Protein AF-A0A1E5UM70-F1 (afdb_monomer_lite)

Radius of gyration: 18.7 Å; chains: 1; bounding box: 42×47×43 Å

Structure (mmCIF, N/CA/C/O backbone):
data_AF-A0A1E5UM70-F1
#
_entry.id   AF-A0A1E5UM70-F1
#
loop_
_atom_site.group_PDB
_atom_site.id
_atom_site.type_symbol
_atom_site.label_atom_id
_atom_site.label_alt_id
_atom_site.label_comp_id
_atom_site.label_asym_id
_atom_site.label_entity_id
_atom_site.label_seq_id
_atom_site.pdbx_PDB_ins_code
_atom_site.Cartn_x
_atom_site.Cartn_y
_atom_site.Cartn_z
_atom_site.occupancy
_atom_site.B_iso_or_equiv
_atom_site.auth_seq_id
_atom_site.auth_comp_id
_atom_site.auth_asym_id
_atom_site.auth_atom_id
_atom_site.pdbx_PDB_model_num
ATOM 1 N N . MET A 1 1 ? -23.513 -10.268 4.269 1.00 71.12 1 MET A N 1
ATOM 2 C CA . MET A 1 1 ? -24.142 -9.237 3.413 1.00 71.12 1 MET A CA 1
ATOM 3 C C . MET A 1 1 ? -23.025 -8.427 2.770 1.00 71.12 1 MET A C 1
ATOM 5 O O . MET A 1 1 ? -22.014 -8.238 3.431 1.00 71.12 1 MET A O 1
ATOM 9 N N . PHE A 1 2 ? -23.137 -8.031 1.501 1.00 84.06 2 PHE A N 1
ATOM 10 C CA . PHE A 1 2 ? -22.126 -7.198 0.836 1.00 84.06 2 PHE A CA 1
ATOM 11 C C . PHE A 1 2 ? -22.698 -5.799 0.617 1.00 84.06 2 PHE A C 1
ATOM 13 O O . PHE A 1 2 ? -23.776 -5.672 0.039 1.00 84.06 2 PHE A O 1
ATOM 20 N N . HIS A 1 3 ? -21.965 -4.778 1.056 1.00 82.75 3 HIS A N 1
ATOM 21 C CA . HIS A 1 3 ? -22.308 -3.373 0.863 1.00 82.75 3 HIS A CA 1
ATOM 22 C C . HIS A 1 3 ? -21.217 -2.717 0.018 1.00 82.75 3 HIS A C 1
ATOM 24 O O . HIS A 1 3 ? -20.052 -2.689 0.407 1.00 82.75 3 HIS A O 1
ATOM 30 N N . GLY A 1 4 ? -21.593 -2.231 -1.164 1.00 85.56 4 GLY A N 1
ATOM 31 C CA . GLY A 1 4 ? -20.705 -1.483 -2.048 1.00 85.56 4 GLY A CA 1
ATOM 32 C C . GLY A 1 4 ? -21.002 0.008 -1.965 1.00 85.56 4 GLY A C 1
ATOM 33 O O . GLY A 1 4 ? -22.164 0.400 -1.896 1.00 85.56 4 GLY A O 1
ATOM 34 N N . THR A 1 5 ? -19.962 0.836 -2.021 1.00 83.56 5 THR A N 1
ATOM 35 C CA . THR A 1 5 ? -20.090 2.296 -2.078 1.00 83.56 5 THR A CA 1
ATOM 36 C C . THR A 1 5 ? -19.220 2.869 -3.193 1.00 83.56 5 THR A C 1
ATOM 38 O O . THR A 1 5 ? -18.182 2.302 -3.535 1.00 83.56 5 THR A O 1
ATOM 41 N N . THR A 1 6 ? -19.659 3.976 -3.792 1.00 84.50 6 THR A N 1
ATOM 42 C CA . THR A 1 6 ? -18.917 4.705 -4.834 1.00 84.50 6 THR A CA 1
ATOM 43 C C . THR A 1 6 ? -18.681 6.128 -4.349 1.00 84.50 6 THR A C 1
ATOM 45 O O . THR A 1 6 ? -19.274 7.083 -4.847 1.00 84.50 6 THR A O 1
ATOM 48 N N . THR A 1 7 ? -17.821 6.259 -3.344 1.00 84.12 7 THR A N 1
ATOM 49 C CA . THR A 1 7 ? -17.478 7.548 -2.740 1.00 84.12 7 THR A CA 1
ATOM 50 C C . THR A 1 7 ? -15.964 7.724 -2.715 1.00 84.12 7 THR A C 1
ATOM 52 O O . THR A 1 7 ? -15.197 6.757 -2.738 1.00 84.12 7 THR A O 1
ATOM 55 N N . LYS A 1 8 ? -15.522 8.981 -2.692 1.00 84.50 8 LYS A N 1
ATOM 56 C CA . LYS A 1 8 ? -14.121 9.342 -2.482 1.00 84.50 8 LYS A CA 1
ATOM 57 C C . LYS A 1 8 ? -13.634 8.801 -1.137 1.00 84.50 8 LYS A C 1
ATOM 59 O O . LYS A 1 8 ? -14.356 8.875 -0.144 1.00 84.50 8 LYS A O 1
ATOM 64 N N . TRP A 1 9 ? -12.417 8.269 -1.087 1.00 84.38 9 TRP A N 1
ATOM 65 C CA . TRP A 1 9 ? -11.913 7.596 0.115 1.00 84.38 9 TRP A CA 1
ATOM 66 C C . TRP A 1 9 ? -11.843 8.540 1.316 1.00 84.38 9 TRP A C 1
ATOM 68 O O . TRP A 1 9 ? -12.152 8.141 2.433 1.00 84.38 9 TRP A O 1
ATOM 78 N N . GLU A 1 10 ? -11.507 9.807 1.075 1.00 84.88 10 GLU A N 1
ATOM 79 C CA . GLU A 1 10 ? -11.382 10.854 2.092 1.00 84.88 10 GLU A CA 1
ATOM 80 C C . GLU A 1 10 ? -12.712 11.173 2.786 1.00 84.88 10 GLU A C 1
ATOM 82 O O . GLU A 1 10 ? -12.724 11.771 3.860 1.00 84.88 10 GLU A O 1
ATOM 87 N N . THR A 1 11 ? -13.832 10.783 2.176 1.00 86.69 11 THR A N 1
ATOM 88 C CA . THR A 1 11 ? -15.178 11.062 2.691 1.00 86.69 11 THR A CA 1
ATOM 89 C C . THR A 1 11 ? -15.799 9.895 3.446 1.00 86.69 11 THR A C 1
ATOM 91 O O . THR A 1 11 ? -16.785 10.115 4.133 1.00 86.69 11 THR A O 1
ATOM 94 N N . ILE A 1 12 ? -15.218 8.692 3.361 1.00 87.75 12 ILE A N 1
ATOM 95 C CA . ILE A 1 12 ? -15.748 7.508 4.047 1.00 87.75 12 ILE A CA 1
ATOM 96 C C . ILE A 1 12 ? -15.515 7.658 5.554 1.00 87.75 12 ILE A C 1
ATOM 98 O O . ILE A 1 12 ? -14.371 7.828 5.995 1.00 87.75 12 ILE A O 1
ATOM 102 N N . CYS A 1 13 ? -16.583 7.564 6.342 1.00 84.56 13 CYS A N 1
ATOM 103 C CA . CYS A 1 13 ? -16.560 7.623 7.799 1.00 84.56 13 CYS A CA 1
ATOM 104 C C . CYS A 1 13 ? -17.275 6.422 8.440 1.00 84.56 13 CYS A C 1
ATOM 106 O O . CYS A 1 13 ? -17.761 5.523 7.759 1.00 84.56 13 CYS A O 1
ATOM 108 N N . VAL A 1 14 ? -17.279 6.384 9.777 1.00 83.50 14 VAL A N 1
ATOM 109 C CA . VAL A 1 14 ? -17.945 5.319 10.543 1.00 83.50 14 VAL A CA 1
ATOM 110 C C . VAL A 1 14 ? -19.458 5.325 10.331 1.00 83.50 14 VAL A C 1
ATOM 112 O O . VAL A 1 14 ? -20.048 4.260 10.291 1.00 83.50 14 VAL A O 1
ATOM 115 N N . ASP A 1 15 ? -20.070 6.492 10.110 1.00 84.06 15 ASP A N 1
ATOM 116 C CA . ASP A 1 15 ? -21.520 6.610 9.906 1.00 84.06 15 ASP A CA 1
ATOM 117 C C . ASP A 1 15 ? -21.971 5.990 8.571 1.00 84.06 15 ASP A C 1
ATOM 119 O O . ASP A 1 15 ? -23.123 5.587 8.427 1.00 84.06 15 ASP A O 1
ATOM 123 N N . ASP A 1 16 ? -21.055 5.865 7.603 1.00 83.50 16 ASP A N 1
ATOM 124 C CA . ASP A 1 16 ? -21.293 5.138 6.351 1.00 83.50 16 ASP A CA 1
ATOM 125 C C . ASP A 1 16 ? -21.264 3.612 6.548 1.00 83.50 16 ASP A C 1
ATOM 127 O O . ASP A 1 16 ? -21.629 2.850 5.647 1.00 83.50 16 ASP A O 1
ATOM 131 N N . MET A 1 17 ? -20.787 3.151 7.707 1.00 78.50 17 MET A N 1
ATOM 132 C CA . MET A 1 17 ? -20.652 1.747 8.055 1.00 78.50 17 MET A CA 1
ATOM 133 C C . MET A 1 17 ? -21.704 1.402 9.113 1.00 78.50 17 MET A C 1
ATOM 135 O O . MET A 1 17 ? -21.619 1.829 10.258 1.00 78.50 17 MET A O 1
ATOM 139 N N . ASN A 1 18 ? -22.705 0.601 8.747 1.00 82.75 18 ASN A N 1
ATOM 140 C CA . ASN A 1 18 ? -23.692 0.079 9.698 1.00 82.75 18 ASN A CA 1
ATOM 141 C C . ASN A 1 18 ? -23.064 -1.034 10.560 1.00 82.75 18 ASN A C 1
ATOM 143 O O . ASN A 1 18 ? -23.391 -2.205 10.375 1.00 82.75 18 ASN A O 1
ATOM 147 N N . ILE A 1 19 ? -22.098 -0.662 11.407 1.00 83.75 19 ILE A N 1
ATOM 148 C CA . ILE A 1 19 ? -21.359 -1.566 12.294 1.00 83.75 19 ILE A CA 1
ATOM 149 C C . ILE A 1 19 ? -22.175 -1.750 13.566 1.00 83.75 19 ILE A C 1
ATOM 151 O O . ILE A 1 19 ? -22.466 -0.778 14.270 1.00 83.75 19 ILE A O 1
ATOM 155 N N . GLU A 1 20 ? -22.522 -2.995 13.867 1.00 86.50 20 GLU A N 1
ATOM 156 C CA . GLU A 1 20 ? -23.208 -3.318 15.114 1.00 86.50 20 GLU A CA 1
ATOM 157 C C . GLU A 1 20 ? -22.208 -3.326 16.292 1.00 86.50 20 GLU A C 1
ATOM 159 O O . GLU A 1 20 ? -21.029 -3.642 16.104 1.00 86.50 20 GLU A O 1
ATOM 164 N N . PRO A 1 21 ? -22.627 -2.986 17.527 1.00 84.12 21 PRO A N 1
ATOM 165 C CA . PRO A 1 21 ? -21.709 -2.839 18.665 1.00 84.12 21 PRO A CA 1
ATOM 166 C C . PRO A 1 21 ? -20.901 -4.092 19.046 1.00 84.12 21 PRO A C 1
ATOM 168 O O . PRO A 1 21 ? -19.918 -3.978 19.777 1.00 84.12 21 PRO A O 1
ATOM 171 N N . ASP A 1 22 ? -21.333 -5.280 18.623 1.00 89.25 22 ASP A N 1
ATOM 172 C CA . ASP A 1 22 ? -20.704 -6.576 18.893 1.00 89.25 22 ASP A CA 1
ATOM 173 C C . ASP A 1 22 ? -19.856 -7.110 17.725 1.00 89.25 22 ASP A C 1
ATOM 175 O O . ASP A 1 22 ? -19.263 -8.189 17.830 1.00 89.25 22 ASP A O 1
ATOM 179 N N . GLU A 1 23 ? -19.755 -6.362 16.625 1.00 90.69 23 GLU A N 1
ATOM 180 C CA . GLU A 1 23 ? -18.958 -6.749 15.466 1.00 90.69 23 GLU A CA 1
ATOM 181 C C . GLU A 1 23 ? -17.474 -6.396 15.626 1.00 90.69 23 GLU A C 1
ATOM 183 O O . GLU A 1 23 ? -17.094 -5.359 16.166 1.00 90.69 23 GLU A O 1
ATOM 188 N N . VAL A 1 24 ? -16.616 -7.268 15.088 1.00 92.44 24 VAL A N 1
ATOM 189 C CA . VAL A 1 24 ? -15.176 -7.012 14.961 1.00 92.44 24 VAL A CA 1
ATOM 190 C C . VAL A 1 24 ? -14.922 -6.270 13.655 1.00 92.44 24 VAL A C 1
ATOM 192 O O . VAL A 1 24 ? -15.203 -6.794 12.572 1.00 92.44 24 VAL A O 1
ATOM 195 N N . LEU A 1 25 ? -14.317 -5.087 13.738 1.00 93.06 25 LEU A N 1
ATOM 196 C CA . LEU A 1 25 ? -13.996 -4.274 12.573 1.00 93.06 25 LEU A CA 1
ATOM 197 C C . LEU A 1 25 ? -12.544 -4.485 12.131 1.00 93.06 25 LEU A C 1
ATOM 199 O O . LEU A 1 25 ? -11.586 -4.097 12.805 1.00 93.06 25 LEU A O 1
ATOM 203 N N . ILE A 1 26 ? -12.381 -5.023 10.921 1.00 93.75 26 ILE A N 1
ATOM 204 C CA . ILE A 1 26 ? -11.089 -5.103 10.236 1.00 93.75 26 ILE A CA 1
ATOM 205 C C . ILE A 1 26 ? -11.105 -4.163 9.033 1.00 93.75 26 ILE A C 1
ATOM 207 O O . ILE A 1 26 ? -11.828 -4.389 8.064 1.00 93.75 26 ILE A O 1
ATOM 211 N N . VAL A 1 27 ? -10.247 -3.145 9.055 1.00 92.56 27 VAL A N 1
ATOM 212 C CA . VAL A 1 27 ? -10.023 -2.276 7.893 1.00 92.56 27 VAL A CA 1
ATOM 213 C C . VAL A 1 27 ? -8.838 -2.813 7.100 1.00 92.56 27 VAL A C 1
ATOM 215 O O . VAL A 1 27 ? -7.746 -2.996 7.638 1.00 92.56 27 VAL A O 1
ATOM 218 N N . ASN A 1 28 ? -9.040 -3.063 5.807 1.00 91.25 28 ASN A N 1
ATOM 219 C CA . ASN A 1 28 ? -8.038 -3.681 4.945 1.00 91.25 28 ASN A CA 1
ATOM 220 C C . ASN A 1 28 ? -7.666 -2.789 3.750 1.00 91.25 28 ASN A C 1
ATOM 222 O O . ASN A 1 28 ? -8.357 -2.755 2.734 1.00 91.25 28 ASN A O 1
ATOM 226 N N . GLY A 1 29 ? -6.543 -2.085 3.864 1.00 86.38 29 GLY A N 1
ATOM 227 C CA . GLY A 1 29 ? -5.950 -1.238 2.834 1.00 86.38 29 GLY A CA 1
ATOM 228 C C . GLY A 1 29 ? -4.968 -1.988 1.935 1.00 86.38 29 GLY A C 1
ATOM 229 O O . GLY A 1 29 ? -3.778 -1.676 1.935 1.00 86.38 29 GLY A O 1
ATOM 230 N N . ILE A 1 30 ? -5.450 -2.987 1.186 1.00 74.69 30 ILE A N 1
ATOM 231 C CA . ILE A 1 30 ? -4.655 -3.672 0.139 1.00 74.69 30 ILE A CA 1
ATOM 232 C C . ILE A 1 30 ? -4.540 -2.813 -1.125 1.00 74.69 30 ILE A C 1
ATOM 234 O O . ILE A 1 30 ? -3.585 -2.941 -1.891 1.00 74.69 30 ILE A O 1
ATOM 238 N N . THR A 1 31 ? -5.513 -1.934 -1.359 1.00 61.88 31 THR A N 1
ATOM 239 C CA . THR A 1 31 ? -5.505 -1.007 -2.489 1.00 61.88 31 THR A CA 1
ATOM 240 C C . THR A 1 31 ? -4.497 0.116 -2.263 1.00 61.88 31 THR A C 1
ATOM 242 O O . THR A 1 31 ? -4.124 0.429 -1.136 1.00 61.88 31 THR A O 1
ATOM 245 N N . HIS A 1 32 ? -4.028 0.713 -3.359 1.00 66.06 32 HIS A N 1
ATOM 246 C CA . HIS A 1 32 ? -2.951 1.696 -3.369 1.00 66.06 32 HIS A CA 1
ATOM 247 C C . HIS A 1 32 ? -3.299 2.972 -2.575 1.00 66.06 32 HIS A C 1
ATOM 249 O O . HIS A 1 32 ? -3.642 3.989 -3.160 1.00 66.06 32 HIS A O 1
ATOM 255 N N . PHE A 1 33 ? -3.132 2.961 -1.249 1.00 70.88 33 PHE A N 1
ATOM 256 C CA . PHE A 1 33 ? -3.095 4.168 -0.404 1.00 70.88 33 PHE A CA 1
ATOM 257 C C . PHE A 1 33 ? -2.061 5.185 -0.906 1.00 70.88 33 PHE A C 1
ATOM 259 O O . PHE A 1 33 ? -2.214 6.388 -0.714 1.00 70.88 33 PHE A O 1
ATOM 266 N N . GLY A 1 34 ? -1.032 4.698 -1.606 1.00 60.75 34 GLY A N 1
ATOM 267 C CA . GLY A 1 34 ? -0.090 5.529 -2.346 1.00 60.75 34 GLY A CA 1
ATOM 268 C C . GLY A 1 34 ? -0.729 6.398 -3.434 1.00 60.75 34 GLY A C 1
ATOM 269 O O . GLY A 1 34 ? -0.121 7.402 -3.772 1.00 60.75 34 GLY A O 1
ATOM 270 N N . ASN A 1 35 ? -1.933 6.069 -3.920 1.00 69.56 35 ASN A N 1
ATOM 271 C CA . ASN A 1 35 ? -2.649 6.841 -4.942 1.00 69.56 35 ASN A CA 1
ATOM 272 C C . ASN A 1 35 ? -3.420 8.054 -4.392 1.00 69.56 35 ASN A C 1
ATOM 274 O O . ASN A 1 35 ? -4.093 8.768 -5.131 1.00 69.56 35 ASN A O 1
ATOM 278 N N . LEU A 1 36 ? -3.427 8.230 -3.071 1.00 73.50 36 LEU A N 1
ATOM 279 C CA . LEU A 1 36 ? -3.916 9.458 -2.461 1.00 73.50 36 LEU A CA 1
ATOM 280 C C . LEU A 1 36 ? -2.810 10.505 -2.555 1.00 73.50 36 LEU A C 1
ATOM 282 O O . LEU A 1 36 ? -1.644 10.187 -2.285 1.00 73.50 36 LEU A O 1
ATOM 286 N N . THR A 1 37 ? -3.176 11.750 -2.858 1.00 70.06 37 THR A N 1
ATOM 287 C CA . THR A 1 37 ? -2.195 12.830 -2.935 1.00 70.06 37 THR A CA 1
ATOM 288 C C . THR A 1 37 ? -1.556 13.069 -1.567 1.00 70.06 37 THR A C 1
ATOM 290 O O . THR A 1 37 ? -2.197 12.992 -0.514 1.00 70.06 37 THR A O 1
ATOM 293 N N . ASP A 1 38 ? -0.250 13.323 -1.589 1.00 70.19 38 ASP A N 1
ATOM 294 C CA . ASP A 1 38 ? 0.533 13.672 -0.399 1.00 70.19 38 ASP A CA 1
ATOM 295 C C . ASP A 1 38 ? 0.338 15.149 -0.010 1.00 70.19 38 ASP A C 1
ATOM 297 O O . ASP A 1 38 ? 0.494 15.528 1.147 1.00 70.19 38 ASP A O 1
ATOM 301 N N . GLU A 1 39 ? -0.059 15.978 -0.976 1.00 67.44 39 GLU A N 1
ATOM 302 C CA . GLU A 1 39 ? -0.291 17.409 -0.802 1.00 67.44 39 GLU A CA 1
ATOM 303 C C . GLU A 1 39 ? -1.755 17.687 -0.435 1.00 67.44 39 GLU A C 1
ATOM 305 O O . GLU A 1 39 ? -2.685 17.098 -1.003 1.00 67.44 39 GLU A O 1
ATOM 310 N N . GLY A 1 40 ? -1.950 18.581 0.538 1.00 60.16 40 GLY A N 1
ATOM 311 C CA . GLY A 1 40 ? -3.244 19.198 0.816 1.00 60.16 40 GLY A CA 1
ATOM 312 C C . GLY A 1 40 ? -3.606 20.228 -0.257 1.00 60.16 40 GLY A C 1
ATOM 313 O O . GLY A 1 40 ? -2.760 20.648 -1.044 1.00 60.16 40 GLY A O 1
ATOM 314 N N . VAL A 1 41 ? -4.870 20.662 -0.276 1.00 64.88 41 VAL A N 1
ATOM 315 C CA . VAL A 1 41 ? -5.344 21.723 -1.193 1.00 64.88 41 VAL A CA 1
ATOM 316 C C . VAL A 1 41 ? -4.555 23.027 -0.995 1.00 64.88 41 VAL A C 1
ATOM 318 O O . VAL A 1 41 ? -4.350 23.787 -1.938 1.00 64.88 41 VAL A O 1
ATOM 321 N N . ASP A 1 42 ? -4.078 23.254 0.228 1.00 70.06 42 ASP A N 1
ATOM 322 C CA . ASP A 1 42 ? -3.166 24.322 0.615 1.00 70.06 42 ASP A CA 1
ATOM 323 C C . ASP A 1 42 ? -2.275 23.868 1.792 1.00 70.06 42 ASP A C 1
ATOM 325 O O . ASP A 1 42 ? -2.388 22.745 2.284 1.00 70.06 42 ASP A O 1
ATOM 329 N N . ILE A 1 43 ? -1.389 24.756 2.259 1.00 64.44 43 ILE A N 1
ATOM 330 C CA . ILE A 1 43 ? -0.433 24.494 3.355 1.00 64.44 43 ILE A CA 1
ATOM 331 C C . ILE A 1 43 ? -1.139 24.251 4.704 1.00 64.44 43 ILE A C 1
ATOM 333 O O . ILE A 1 43 ? -0.552 23.674 5.620 1.00 64.44 43 ILE A O 1
ATOM 337 N N . TYR A 1 44 ? -2.388 24.694 4.846 1.00 69.81 44 TYR A N 1
ATOM 338 C CA . TYR A 1 44 ? -3.167 24.589 6.078 1.00 69.81 44 TYR A CA 1
ATOM 339 C C . TYR A 1 44 ? -4.077 23.355 6.095 1.00 69.81 44 TYR A C 1
ATOM 341 O O . TYR A 1 44 ? -4.567 22.964 7.156 1.00 69.81 44 TYR A O 1
ATOM 349 N N . SER A 1 45 ? -4.291 22.730 4.939 1.00 74.81 45 SER A N 1
ATOM 350 C CA . SER A 1 45 ? -5.179 21.591 4.765 1.00 74.81 45 SER A CA 1
ATOM 351 C C . SER A 1 45 ? -4.437 20.268 4.977 1.00 74.81 45 SER A C 1
ATOM 353 O O . SER A 1 45 ? -3.339 20.084 4.446 1.00 74.81 45 SER A O 1
ATOM 355 N N . PRO A 1 46 ? -5.024 19.303 5.712 1.00 80.50 46 PRO A N 1
ATOM 356 C CA . PRO A 1 46 ? -4.444 17.972 5.826 1.00 80.50 46 PRO A CA 1
ATOM 357 C C . PRO A 1 46 ? -4.392 17.296 4.453 1.00 80.50 46 PRO A C 1
ATOM 359 O O . PRO A 1 46 ? -5.286 17.472 3.622 1.00 80.50 46 PRO A O 1
ATOM 362 N N . SER A 1 47 ? -3.360 16.485 4.225 1.00 85.38 47 SER A N 1
ATOM 363 C CA . SER A 1 47 ? -3.281 15.678 3.007 1.00 85.38 47 SER A CA 1
ATOM 364 C C . SER A 1 47 ? -4.419 14.643 2.966 1.00 85.38 47 SER A C 1
ATOM 366 O O . SER A 1 47 ? -4.802 14.127 4.023 1.00 85.38 47 SER A O 1
ATOM 368 N N . PRO A 1 48 ? -4.936 14.260 1.786 1.00 86.62 48 PRO A N 1
ATOM 369 C CA . PRO A 1 48 ? -5.918 13.178 1.652 1.00 86.62 48 PRO A CA 1
ATOM 370 C C . PRO A 1 48 ? -5.542 11.886 2.382 1.00 86.62 48 PRO A C 1
ATOM 372 O O . PRO A 1 48 ? -6.379 11.268 3.039 1.00 86.62 48 PRO A O 1
ATOM 375 N N . ARG A 1 49 ? -4.257 11.518 2.363 1.00 87.56 49 ARG A N 1
ATOM 376 C CA . ARG A 1 49 ? -3.718 10.394 3.143 1.00 87.56 49 ARG A CA 1
ATOM 377 C C . ARG A 1 49 ? -3.952 10.553 4.652 1.00 87.56 49 ARG A C 1
ATOM 379 O O . ARG A 1 49 ? -4.359 9.592 5.301 1.00 87.56 49 ARG A O 1
ATOM 386 N N . ASP A 1 50 ? -3.735 11.746 5.213 1.00 89.25 50 ASP A N 1
ATOM 387 C CA . ASP A 1 50 ? -3.969 12.003 6.644 1.00 89.25 50 ASP A CA 1
ATOM 388 C C . ASP A 1 50 ? -5.462 12.002 6.975 1.00 89.25 50 ASP A C 1
ATOM 390 O O . ASP A 1 50 ? -5.854 11.497 8.026 1.00 89.25 50 ASP A O 1
ATOM 394 N N . VAL A 1 51 ? -6.302 12.530 6.078 1.00 90.62 51 VAL A N 1
ATOM 395 C CA . VAL A 1 51 ? -7.764 12.503 6.239 1.00 90.62 51 VAL A CA 1
ATOM 396 C C . VAL A 1 51 ? -8.259 11.062 6.338 1.00 90.62 51 VAL A C 1
ATOM 398 O O . VAL A 1 51 ? -8.952 10.723 7.297 1.00 90.62 51 VAL A O 1
ATOM 401 N N . VAL A 1 52 ? -7.845 10.192 5.413 1.00 90.62 52 VAL A N 1
ATOM 402 C CA . VAL A 1 52 ? -8.250 8.779 5.427 1.00 90.62 52 VAL A CA 1
ATOM 403 C C . VAL A 1 52 ? -7.749 8.069 6.686 1.00 90.62 52 VAL A C 1
ATOM 405 O O . VAL A 1 52 ? -8.533 7.388 7.345 1.00 90.62 52 VAL A O 1
ATOM 408 N N . LEU A 1 53 ? -6.482 8.249 7.080 1.00 92.25 53 LEU A N 1
ATOM 409 C CA . LEU A 1 53 ? -5.957 7.635 8.308 1.00 92.25 53 LEU A CA 1
ATOM 410 C C . LEU A 1 53 ? -6.708 8.110 9.562 1.00 92.25 53 LEU A C 1
ATOM 412 O O . LEU A 1 53 ? -6.996 7.305 10.448 1.00 92.25 53 LEU A O 1
ATOM 416 N N . ASN A 1 54 ? -7.074 9.392 9.624 1.00 92.00 54 ASN A N 1
ATOM 417 C CA . ASN A 1 54 ? -7.874 9.933 10.719 1.00 92.00 54 ASN A CA 1
ATOM 418 C C . ASN A 1 54 ? -9.301 9.369 10.727 1.00 92.00 54 ASN A C 1
ATOM 420 O O . ASN A 1 54 ? -9.823 9.071 11.801 1.00 92.00 54 ASN A O 1
ATOM 424 N N . ASN A 1 55 ? -9.930 9.185 9.565 1.00 92.25 55 ASN A N 1
ATOM 425 C CA . ASN A 1 55 ? -11.247 8.552 9.478 1.00 92.25 55 ASN A CA 1
ATOM 426 C C . 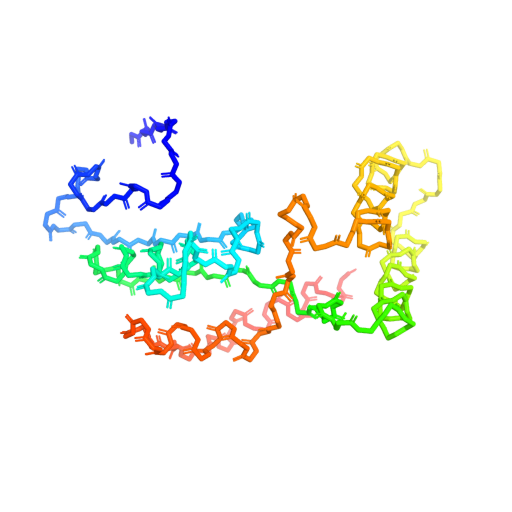ASN A 1 55 ? -11.189 7.095 9.948 1.00 92.25 55 ASN A C 1
ATOM 428 O O . ASN A 1 55 ? -11.989 6.701 10.792 1.00 92.25 55 ASN A O 1
ATOM 432 N N . ILE A 1 56 ? -10.183 6.333 9.508 1.00 92.81 56 ILE A N 1
ATOM 433 C CA . ILE A 1 56 ? -9.939 4.961 9.979 1.00 92.81 56 ILE A CA 1
ATOM 434 C C . ILE A 1 56 ? -9.741 4.945 11.493 1.00 92.81 56 ILE A C 1
ATOM 436 O O . ILE A 1 56 ? -10.332 4.127 12.190 1.00 9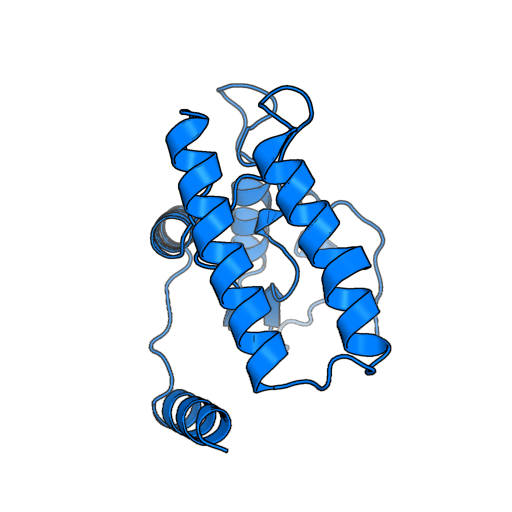2.81 56 ILE A O 1
ATOM 440 N N . ARG A 1 57 ? -8.964 5.883 12.045 1.00 93.19 57 ARG A N 1
ATOM 441 C CA . ARG A 1 57 ? -8.783 5.977 13.496 1.00 93.19 57 ARG A CA 1
ATOM 442 C C . ARG A 1 57 ? -10.099 6.234 14.238 1.00 93.19 57 ARG A C 1
ATOM 444 O O . ARG A 1 57 ? -10.269 5.695 15.336 1.00 93.19 57 ARG A O 1
ATOM 451 N N . LYS A 1 58 ? -10.996 7.053 13.678 1.00 92.06 58 LYS A N 1
ATOM 452 C CA . LYS A 1 58 ? -12.326 7.349 14.242 1.00 92.06 58 LYS A CA 1
ATOM 453 C C . LYS A 1 58 ? -13.281 6.158 14.172 1.00 92.06 58 LYS A C 1
ATOM 455 O O . LYS A 1 58 ? -14.112 6.039 15.057 1.00 92.06 58 LYS A O 1
ATOM 460 N N . MET A 1 59 ? -13.121 5.270 13.189 1.00 91.44 59 MET A N 1
ATOM 461 C CA . MET A 1 59 ? -13.871 4.007 13.115 1.00 91.44 59 MET A CA 1
ATOM 462 C C . MET A 1 59 ? -13.482 3.016 14.223 1.00 91.44 59 MET A C 1
ATOM 464 O O . MET A 1 59 ? -14.181 2.036 14.425 1.00 91.44 59 MET A O 1
ATOM 468 N N . GLN A 1 60 ? -12.371 3.258 14.931 1.00 91.56 60 GLN A N 1
ATOM 469 C CA . GLN A 1 60 ? -11.857 2.398 16.005 1.00 91.56 60 GLN A CA 1
ATOM 470 C C . GLN A 1 60 ? -11.749 0.907 15.621 1.00 91.56 60 GLN A C 1
ATOM 472 O O . GLN A 1 60 ? -12.242 0.061 16.361 1.00 91.56 60 GLN A O 1
ATOM 477 N N . PRO A 1 61 ? -11.085 0.558 14.501 1.00 93.69 61 PRO A N 1
ATOM 478 C CA . PRO A 1 61 ? -10.965 -0.834 14.095 1.00 93.69 61 PRO A CA 1
ATOM 479 C C . PRO A 1 61 ? -10.152 -1.644 15.101 1.00 93.69 61 PRO A C 1
ATOM 481 O O . PRO A 1 61 ? -9.140 -1.165 15.625 1.00 93.69 61 PRO A O 1
ATOM 484 N N . ASP A 1 62 ? -10.531 -2.906 15.279 1.00 94.12 62 ASP A N 1
ATOM 485 C CA . ASP A 1 62 ? -9.742 -3.889 16.020 1.00 94.12 62 ASP A CA 1
ATOM 486 C C . ASP A 1 62 ? -8.398 -4.136 15.333 1.00 94.12 62 ASP A C 1
ATOM 488 O O . ASP A 1 62 ? -7.352 -4.256 15.977 1.00 94.12 62 ASP A O 1
ATOM 492 N N . VAL A 1 63 ? -8.419 -4.193 13.996 1.00 94.19 63 VAL A N 1
ATOM 493 C CA . VAL A 1 63 ? -7.226 -4.391 13.173 1.00 94.19 63 VAL A CA 1
ATOM 494 C C . VAL A 1 63 ? -7.289 -3.516 11.926 1.00 94.19 63 VAL A C 1
ATOM 496 O O . VAL A 1 63 ? -8.246 -3.556 11.157 1.00 94.19 63 VAL A O 1
ATOM 499 N N . PHE A 1 64 ? -6.210 -2.774 11.680 1.00 94.06 64 PHE A N 1
ATOM 500 C CA . PHE A 1 64 ? -5.968 -2.099 10.409 1.00 94.06 64 PHE A CA 1
ATOM 501 C C . PHE A 1 64 ? -4.776 -2.740 9.694 1.00 94.06 64 PHE A C 1
ATOM 503 O O . PHE A 1 64 ? -3.658 -2.755 10.213 1.00 94.06 64 PHE A O 1
ATOM 510 N N . ILE A 1 65 ? -5.022 -3.276 8.500 1.00 92.50 65 ILE A N 1
ATOM 511 C CA . ILE A 1 65 ? -4.008 -3.880 7.634 1.00 92.50 65 ILE A CA 1
ATOM 512 C C . ILE A 1 65 ? -3.702 -2.886 6.519 1.00 92.50 65 ILE A C 1
ATOM 514 O O . ILE A 1 65 ? -4.581 -2.566 5.726 1.00 92.50 65 ILE A O 1
ATOM 518 N N . LEU A 1 66 ? -2.459 -2.417 6.436 1.00 90.75 66 LEU A N 1
ATOM 519 C CA . LEU A 1 66 ? -2.014 -1.489 5.397 1.00 90.75 66 LEU A CA 1
ATOM 520 C C . LEU A 1 66 ? -0.913 -2.131 4.551 1.00 90.75 66 LEU A C 1
ATOM 522 O O . LEU A 1 66 ? 0.151 -2.478 5.070 1.00 90.75 66 LEU A O 1
ATOM 526 N N . PHE A 1 67 ? -1.152 -2.255 3.245 1.00 87.50 67 PHE A N 1
ATOM 527 C CA . PHE A 1 67 ? -0.137 -2.688 2.293 1.00 87.50 67 PHE A CA 1
ATOM 528 C C . PHE A 1 67 ? 0.615 -1.477 1.732 1.00 87.50 67 PHE A C 1
ATOM 530 O O . PHE A 1 67 ? 0.019 -0.562 1.167 1.00 87.50 67 PHE A O 1
ATOM 537 N N . VAL A 1 68 ? 1.943 -1.480 1.868 1.00 82.75 68 VAL A N 1
ATOM 538 C CA . VAL A 1 68 ? 2.810 -0.399 1.386 1.00 82.75 68 VAL A CA 1
ATOM 539 C C . VAL A 1 68 ? 3.872 -0.964 0.458 1.00 82.75 68 VAL A C 1
ATOM 541 O O . VAL A 1 68 ? 4.684 -1.802 0.853 1.00 82.75 68 VAL A O 1
ATOM 544 N N . THR A 1 69 ? 3.919 -0.441 -0.763 1.00 78.06 69 THR A N 1
ATOM 545 C CA . THR A 1 69 ? 5.025 -0.682 -1.689 1.00 78.06 69 THR A CA 1
ATOM 546 C C . THR A 1 69 ? 6.236 0.130 -1.236 1.00 78.06 69 THR A C 1
ATOM 548 O O . THR A 1 69 ? 6.231 1.355 -1.303 1.00 78.06 69 THR A O 1
ATOM 551 N N . ASN A 1 70 ? 7.282 -0.541 -0.749 1.00 77.69 70 ASN A N 1
ATOM 552 C CA . ASN A 1 70 ? 8.463 0.119 -0.193 1.00 77.69 70 ASN A CA 1
ATOM 553 C C . ASN A 1 70 ? 9.418 0.618 -1.290 1.00 77.69 70 ASN A C 1
ATOM 555 O O . ASN A 1 70 ? 10.492 0.050 -1.492 1.00 77.69 70 ASN A O 1
ATOM 559 N N . VAL A 1 71 ? 9.017 1.669 -2.005 1.00 74.00 71 VAL A N 1
ATOM 560 C CA . VAL A 1 71 ? 9.788 2.244 -3.111 1.00 74.00 71 VAL A CA 1
ATOM 561 C C . VAL A 1 71 ? 9.922 3.750 -2.932 1.00 74.00 71 VAL A C 1
ATOM 563 O O . VAL A 1 71 ? 8.944 4.446 -2.691 1.00 74.00 71 VAL A O 1
ATOM 566 N N . SER A 1 72 ? 11.150 4.242 -3.070 1.00 66.81 72 SER A N 1
ATOM 567 C CA . SER A 1 72 ? 11.476 5.665 -3.097 1.00 66.81 72 SER A CA 1
ATOM 568 C C . SER A 1 72 ? 11.753 6.032 -4.545 1.00 66.81 72 SER A C 1
ATOM 570 O O . SER A 1 72 ? 12.795 5.660 -5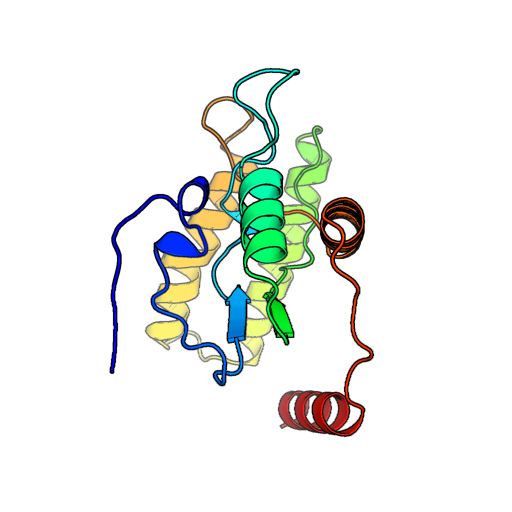.053 1.00 66.81 72 SER A O 1
ATOM 572 N N . TYR A 1 73 ? 10.815 6.675 -5.234 1.00 67.19 73 TYR A N 1
ATOM 573 C CA . TYR A 1 73 ? 11.105 7.459 -6.447 1.00 67.19 73 TYR A CA 1
ATOM 574 C C . TYR A 1 73 ? 10.426 8.835 -6.368 1.00 67.19 73 TYR A C 1
ATOM 576 O O . TYR A 1 73 ? 10.061 9.451 -7.367 1.00 67.19 73 TYR A O 1
ATOM 584 N N . SER A 1 74 ? 10.249 9.324 -5.139 1.00 64.44 74 SER A N 1
ATOM 585 C CA . SER A 1 74 ? 9.693 10.636 -4.802 1.00 64.44 74 SER A CA 1
ATOM 586 C C . SER A 1 74 ? 10.758 11.729 -4.689 1.00 64.44 74 SER A C 1
ATOM 588 O O . SER A 1 74 ? 10.471 12.849 -4.273 1.00 64.44 74 SER A O 1
ATOM 590 N N . ALA A 1 75 ? 11.997 11.428 -5.093 1.00 69.56 75 ALA A N 1
ATOM 591 C CA . ALA A 1 75 ? 13.082 12.391 -5.073 1.00 69.56 75 ALA A CA 1
ATOM 592 C C . ALA A 1 75 ? 12.768 13.608 -5.975 1.00 69.56 75 ALA A C 1
ATOM 594 O O . ALA A 1 75 ? 12.411 13.436 -7.146 1.00 69.56 75 ALA A O 1
ATOM 595 N N . PRO A 1 76 ? 12.978 14.849 -5.490 1.00 69.69 76 PRO A N 1
ATOM 596 C CA . PRO A 1 76 ? 12.695 16.067 -6.261 1.00 69.69 76 PRO A CA 1
ATOM 597 C C . PRO A 1 76 ? 13.634 16.237 -7.470 1.00 69.69 76 PRO A C 1
ATOM 599 O O . PRO A 1 76 ? 13.337 16.962 -8.425 1.00 69.69 76 PRO A O 1
ATOM 602 N N . ILE A 1 77 ? 14.784 15.558 -7.433 1.00 79.69 77 ILE A N 1
ATOM 603 C CA . ILE A 1 77 ? 15.816 15.585 -8.467 1.00 79.69 77 ILE A CA 1
ATOM 604 C C . ILE A 1 77 ? 15.540 14.468 -9.476 1.00 79.69 77 ILE A C 1
ATOM 606 O O . ILE A 1 77 ? 15.560 13.286 -9.132 1.00 79.69 77 ILE A O 1
ATOM 610 N N . PHE A 1 78 ? 15.353 14.848 -10.746 1.00 82.00 78 PHE A N 1
ATOM 611 C CA . PHE A 1 78 ? 15.017 13.924 -11.834 1.00 82.00 78 PHE A CA 1
ATOM 612 C C . PHE A 1 78 ? 15.992 12.747 -11.949 1.00 82.00 78 PHE A C 1
ATOM 614 O O . PHE A 1 78 ? 15.543 11.615 -12.060 1.00 82.00 78 PHE A O 1
ATOM 621 N N . ILE A 1 79 ? 17.306 12.995 -11.902 1.00 85.81 79 ILE A N 1
ATOM 622 C CA . ILE A 1 79 ? 18.320 11.937 -12.052 1.00 85.81 79 ILE A CA 1
ATOM 623 C C . ILE A 1 79 ? 18.188 10.888 -10.942 1.00 85.81 79 ILE A C 1
ATOM 625 O O . ILE A 1 79 ? 18.239 9.693 -11.226 1.00 85.81 79 ILE A O 1
ATOM 629 N N . THR A 1 80 ? 17.982 11.322 -9.695 1.00 83.31 80 THR A N 1
ATOM 630 C CA . THR A 1 80 ? 17.772 10.419 -8.555 1.00 83.31 80 THR A CA 1
ATOM 631 C C . THR A 1 80 ? 16.516 9.584 -8.764 1.00 83.31 80 THR A C 1
ATOM 633 O O . THR A 1 80 ? 16.597 8.359 -8.763 1.00 83.31 80 THR A O 1
ATOM 636 N N . ARG A 1 81 ? 15.391 10.238 -9.067 1.00 81.50 81 ARG A N 1
ATOM 637 C CA . ARG A 1 81 ? 14.110 9.578 -9.339 1.00 81.50 81 ARG A CA 1
ATOM 638 C C . ARG A 1 81 ? 14.190 8.585 -10.500 1.00 81.50 81 ARG A C 1
ATOM 640 O O . ARG A 1 81 ? 13.696 7.470 -10.390 1.00 81.50 81 ARG A O 1
ATOM 647 N N . PHE A 1 82 ? 14.814 8.976 -11.610 1.00 86.12 82 PHE A N 1
ATOM 648 C CA . PHE A 1 82 ? 14.997 8.124 -12.785 1.00 86.12 82 PHE A CA 1
ATOM 649 C C . PHE A 1 82 ? 15.819 6.884 -12.439 1.00 86.12 82 PHE A C 1
ATOM 651 O O . PHE A 1 82 ? 15.435 5.772 -12.788 1.00 86.12 82 PHE A O 1
ATOM 658 N N . ARG A 1 83 ? 16.930 7.070 -11.718 1.00 88.44 83 ARG A N 1
ATOM 659 C CA . ARG A 1 83 ? 17.793 5.978 -11.271 1.00 88.44 83 ARG A CA 1
ATOM 660 C C . ARG A 1 83 ? 17.040 5.018 -10.348 1.00 88.44 83 ARG A C 1
ATOM 662 O O . ARG A 1 83 ? 17.108 3.813 -10.558 1.00 88.44 83 ARG A O 1
ATOM 669 N N . GLU A 1 84 ? 16.317 5.533 -9.357 1.00 85.50 84 GLU A N 1
ATOM 670 C CA . GLU A 1 84 ? 15.513 4.719 -8.438 1.00 85.50 84 GLU A CA 1
ATOM 671 C C . GLU A 1 84 ? 14.408 3.938 -9.168 1.00 85.50 84 GLU A C 1
ATOM 673 O O . GLU A 1 84 ? 14.261 2.733 -8.958 1.00 85.50 84 GLU A O 1
ATOM 678 N N . ALA A 1 85 ? 13.680 4.595 -10.077 1.00 86.12 85 ALA A N 1
ATOM 679 C CA . ALA A 1 85 ? 12.662 3.953 -10.901 1.00 86.12 85 ALA A CA 1
ATOM 680 C C . ALA A 1 85 ? 13.262 2.855 -11.790 1.00 86.12 85 ALA A C 1
ATOM 682 O O . ALA A 1 85 ? 12.712 1.758 -11.861 1.00 86.12 85 ALA A O 1
ATOM 683 N N . LEU A 1 86 ? 14.404 3.123 -12.432 1.00 89.62 86 LEU A N 1
ATOM 684 C CA . LEU A 1 86 ? 15.106 2.152 -13.267 1.00 89.62 86 LEU A CA 1
ATOM 685 C C . LEU A 1 86 ? 15.480 0.902 -12.468 1.00 89.62 86 LEU A C 1
ATOM 687 O O . LEU A 1 86 ? 15.183 -0.202 -12.915 1.00 89.62 86 LEU A O 1
ATOM 691 N N . PHE A 1 87 ? 16.080 1.064 -11.283 1.00 90.19 87 PHE A N 1
ATOM 692 C CA . PHE A 1 87 ? 16.422 -0.074 -10.429 1.00 90.19 87 PHE A CA 1
ATOM 693 C C . PHE A 1 87 ? 15.186 -0.868 -10.016 1.00 90.19 87 PHE A C 1
ATOM 695 O O . PHE A 1 87 ? 15.180 -2.088 -10.152 1.00 90.19 87 PHE A O 1
ATOM 702 N N . TYR A 1 88 ? 14.129 -0.183 -9.572 1.00 88.44 88 TYR A N 1
ATOM 703 C CA . TYR A 1 88 ? 12.895 -0.842 -9.161 1.00 88.44 88 TYR A CA 1
ATOM 704 C C . TYR A 1 88 ? 12.269 -1.654 -10.299 1.00 88.44 88 TYR A C 1
ATOM 706 O O . TYR A 1 88 ? 12.042 -2.853 -10.147 1.00 88.44 88 TYR A O 1
ATOM 714 N N . TYR A 1 89 ? 12.020 -1.031 -11.456 1.00 90.19 89 TYR A N 1
ATOM 715 C CA . TYR A 1 89 ? 11.393 -1.736 -12.571 1.00 90.19 89 TYR A CA 1
ATOM 716 C C . TYR A 1 89 ? 12.307 -2.821 -13.138 1.00 90.19 89 TYR A C 1
ATOM 718 O O . TYR A 1 89 ? 11.793 -3.887 -13.455 1.00 90.19 89 TYR A O 1
ATOM 726 N N . SER A 1 90 ? 13.632 -2.622 -13.189 1.00 92.94 90 SER A N 1
ATOM 727 C CA . SER A 1 90 ? 14.572 -3.684 -13.582 1.00 92.94 90 SER A CA 1
ATOM 728 C C . SER A 1 90 ? 14.384 -4.931 -12.722 1.00 92.94 90 SER A C 1
ATOM 730 O O . SER A 1 90 ? 14.159 -6.001 -13.270 1.00 92.94 90 SER A O 1
ATOM 732 N N . SER A 1 91 ? 14.350 -4.794 -11.390 1.00 92.69 91 SER A N 1
ATOM 733 C CA . SER A 1 91 ? 14.113 -5.935 -10.495 1.00 92.69 91 SER A CA 1
ATOM 734 C C . SER A 1 91 ? 12.747 -6.596 -10.713 1.00 92.69 91 SER A C 1
ATOM 736 O O . SER A 1 91 ? 12.630 -7.816 -10.606 1.00 92.69 91 SER A O 1
ATOM 738 N N . MET A 1 92 ? 11.710 -5.821 -11.049 1.00 91.81 92 MET A N 1
ATOM 739 C CA . MET A 1 92 ? 10.391 -6.372 -11.383 1.00 91.81 92 MET A CA 1
ATOM 740 C C . MET A 1 92 ? 10.408 -7.163 -12.700 1.00 91.81 92 MET A C 1
ATOM 742 O O . MET A 1 92 ? 9.780 -8.218 -12.782 1.00 91.81 92 MET A O 1
ATOM 746 N N . PHE A 1 93 ? 11.128 -6.684 -13.718 1.00 92.81 93 PHE A N 1
ATOM 747 C CA . PHE A 1 93 ? 11.314 -7.404 -14.980 1.00 92.81 93 PHE A CA 1
ATOM 748 C C . PHE A 1 93 ? 12.181 -8.656 -14.798 1.00 92.81 93 PHE A C 1
ATOM 750 O O . PHE A 1 93 ? 11.806 -9.706 -15.312 1.00 92.81 93 PHE A O 1
ATOM 757 N N . ASP A 1 94 ? 13.263 -8.585 -14.017 1.00 94.38 94 ASP A N 1
ATOM 758 C CA . ASP A 1 94 ? 14.118 -9.737 -13.695 1.00 94.38 94 ASP A CA 1
ATOM 759 C C . ASP A 1 94 ? 13.319 -10.836 -12.975 1.00 94.38 94 ASP A C 1
ATOM 761 O O . ASP A 1 94 ? 13.413 -12.016 -13.314 1.00 94.38 94 ASP A O 1
ATOM 765 N N . MET A 1 95 ? 12.461 -10.449 -12.024 1.00 92.62 95 MET A N 1
ATOM 766 C CA . MET A 1 95 ? 11.539 -11.371 -11.359 1.00 92.62 95 MET A CA 1
ATOM 767 C C . MET A 1 95 ? 10.565 -12.019 -12.351 1.00 92.62 95 MET A C 1
ATOM 769 O O . MET A 1 95 ? 10.339 -13.227 -12.273 1.00 92.62 95 MET A O 1
ATOM 773 N N . LEU A 1 96 ? 9.983 -11.260 -13.286 1.00 93.50 96 LEU A N 1
ATOM 774 C CA . LEU A 1 96 ? 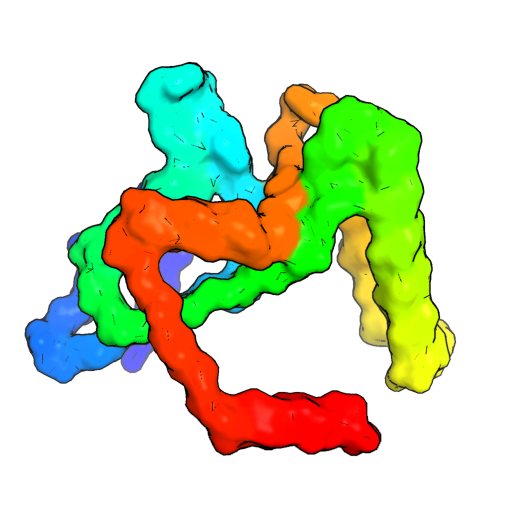9.098 -11.829 -14.310 1.00 93.50 96 LEU A CA 1
ATOM 775 C C . LEU A 1 96 ? 9.849 -12.756 -15.269 1.00 93.50 96 LEU A C 1
ATOM 777 O O . LEU A 1 96 ? 9.298 -13.779 -15.664 1.00 93.50 96 LEU A O 1
ATOM 781 N N . ASP A 1 97 ? 11.094 -12.436 -15.621 1.00 93.06 97 ASP A N 1
ATOM 782 C CA . ASP A 1 97 ? 11.947 -13.308 -16.430 1.00 93.06 97 ASP A CA 1
ATOM 783 C C . ASP A 1 97 ? 12.267 -14.629 -15.718 1.00 93.06 97 ASP A C 1
ATOM 785 O O . ASP A 1 97 ? 12.299 -15.673 -16.369 1.00 93.06 97 ASP A O 1
ATOM 789 N N . ALA A 1 98 ? 12.428 -14.608 -14.393 1.00 92.94 98 ALA A N 1
ATOM 790 C CA . ALA A 1 98 ? 12.669 -15.808 -13.597 1.00 92.94 98 ALA A CA 1
ATOM 791 C C . ALA A 1 98 ? 11.405 -16.651 -13.338 1.00 92.94 98 ALA A C 1
ATOM 793 O O . ALA A 1 98 ? 11.505 -17.867 -13.188 1.00 92.94 98 ALA A O 1
ATOM 794 N N . THR A 1 99 ? 10.224 -16.028 -13.268 1.00 91.25 99 THR A N 1
ATOM 795 C CA . THR A 1 99 ? 8.987 -16.685 -12.789 1.00 91.25 99 THR A CA 1
ATOM 796 C C . THR A 1 99 ? 7.944 -16.946 -13.874 1.00 91.25 99 THR A C 1
ATOM 798 O O . THR A 1 99 ? 7.050 -17.768 -13.677 1.00 91.25 99 THR A O 1
ATOM 801 N N . ALA A 1 100 ? 8.034 -16.287 -15.033 1.00 92.12 100 ALA A N 1
ATOM 802 C CA . ALA A 1 100 ? 7.039 -16.393 -16.093 1.00 92.12 100 ALA A CA 1
ATOM 803 C C . ALA A 1 100 ? 7.679 -16.482 -17.484 1.00 92.12 100 ALA A C 1
ATOM 805 O O . ALA A 1 100 ? 8.546 -15.696 -17.870 1.00 92.12 100 ALA A O 1
ATOM 806 N N . ARG A 1 101 ? 7.178 -17.410 -18.305 1.00 92.25 101 ARG A N 1
ATOM 807 C CA . ARG A 1 101 ? 7.609 -17.539 -19.702 1.00 92.25 101 ARG A CA 1
ATOM 808 C C . ARG A 1 101 ? 7.267 -16.280 -20.508 1.00 92.25 101 ARG A C 1
ATOM 810 O O . ARG A 1 101 ? 6.220 -15.670 -20.306 1.00 92.25 101 ARG A O 1
ATOM 817 N N . ARG A 1 102 ? 8.128 -15.924 -21.464 1.00 88.75 102 ARG A N 1
ATOM 818 C CA . ARG A 1 102 ? 7.981 -14.720 -22.309 1.00 88.75 102 ARG A CA 1
ATOM 819 C C . ARG A 1 102 ? 6.765 -14.745 -23.240 1.00 88.75 102 ARG A C 1
ATOM 821 O O . ARG A 1 102 ? 6.269 -13.689 -23.610 1.00 88.75 102 ARG A O 1
ATOM 828 N N . ASP A 1 103 ? 6.282 -15.930 -23.602 1.00 91.50 103 ASP A N 1
ATOM 829 C CA . ASP A 1 103 ? 5.078 -16.143 -24.416 1.00 91.50 103 ASP A CA 1
ATOM 830 C C . ASP A 1 103 ? 3.768 -16.050 -23.606 1.00 91.50 103 ASP A C 1
ATOM 832 O O . ASP A 1 103 ? 2.680 -16.095 -24.180 1.00 91.50 103 ASP A O 1
ATOM 836 N N . ASN A 1 104 ? 3.840 -15.887 -22.280 1.00 93.38 104 ASN A N 1
ATOM 837 C CA . ASN A 1 104 ? 2.660 -15.802 -21.428 1.00 93.38 104 ASN A CA 1
ATOM 838 C C . ASN A 1 104 ? 1.910 -14.469 -21.633 1.00 93.38 104 ASN A C 1
ATOM 840 O O . ASN A 1 104 ? 2.430 -13.382 -21.373 1.00 93.38 104 ASN A O 1
ATOM 844 N N . HIS A 1 105 ? 0.636 -14.553 -22.023 1.00 92.81 105 HIS A N 1
ATOM 845 C CA . HIS A 1 105 ? -0.219 -13.382 -22.223 1.00 92.81 105 HIS A CA 1
ATOM 846 C C . HIS A 1 105 ? -0.408 -12.535 -20.949 1.00 92.81 105 HIS A C 1
ATOM 848 O O . HIS A 1 105 ? -0.415 -11.308 -21.020 1.00 92.81 105 HIS A O 1
ATOM 854 N N . GLN A 1 106 ? -0.509 -13.157 -19.771 1.00 92.38 106 GLN A N 1
ATOM 855 C CA . GLN A 1 106 ? -0.638 -12.443 -18.495 1.00 92.38 106 GLN A CA 1
ATOM 856 C C . GLN A 1 106 ? 0.616 -11.625 -18.185 1.00 92.38 106 GLN A C 1
ATOM 858 O O . GLN A 1 106 ? 0.513 -10.479 -17.749 1.00 92.38 106 GLN A O 1
ATOM 863 N N . ARG A 1 107 ? 1.799 -12.178 -18.478 1.00 93.69 107 ARG A N 1
ATOM 864 C CA . ARG A 1 107 ? 3.068 -11.456 -18.355 1.00 93.69 107 ARG A CA 1
ATOM 865 C C . ARG A 1 107 ? 3.067 -10.214 -19.246 1.00 93.69 107 ARG A C 1
ATOM 867 O O . ARG A 1 107 ? 3.355 -9.123 -18.764 1.00 93.69 107 ARG A O 1
ATOM 874 N N . PHE A 1 108 ? 2.652 -10.355 -20.504 1.00 90.81 108 PHE A N 1
ATOM 875 C CA . PHE A 1 108 ? 2.535 -9.224 -21.426 1.00 90.81 108 PHE A CA 1
ATOM 876 C C . PHE A 1 108 ? 1.591 -8.125 -20.903 1.00 90.81 108 PHE A C 1
ATOM 878 O O . PHE A 1 108 ? 1.911 -6.938 -21.006 1.00 90.81 108 PHE A O 1
ATOM 885 N N . LEU A 1 109 ? 0.448 -8.497 -20.312 1.00 92.62 109 LEU A N 1
ATOM 886 C CA . LEU A 1 109 ? -0.488 -7.539 -19.710 1.00 92.62 109 LEU A CA 1
ATOM 887 C C . LEU A 1 109 ? 0.136 -6.786 -18.528 1.00 92.62 109 LEU A C 1
ATOM 889 O O . LEU A 1 109 ? -0.057 -5.577 -18.414 1.00 92.62 109 LEU A O 1
ATOM 893 N N . ILE A 1 110 ? 0.915 -7.464 -17.683 1.00 91.38 110 ILE A N 1
ATOM 894 C CA . ILE A 1 110 ? 1.611 -6.834 -16.552 1.00 91.38 110 ILE A CA 1
ATOM 895 C C . ILE A 1 110 ? 2.699 -5.882 -17.059 1.00 91.38 110 ILE A C 1
ATOM 897 O O . ILE A 1 110 ? 2.715 -4.706 -16.694 1.00 91.38 110 ILE A O 1
ATOM 901 N N . GLU A 1 111 ? 3.577 -6.348 -17.945 1.00 91.88 111 GLU A N 1
ATOM 902 C CA . GLU A 1 111 ? 4.698 -5.552 -18.453 1.00 91.88 111 GLU A CA 1
ATOM 903 C C . GLU A 1 111 ? 4.216 -4.306 -19.209 1.00 91.88 111 GLU A C 1
ATOM 905 O O . GLU A 1 111 ? 4.663 -3.185 -18.946 1.00 91.88 111 GLU A O 1
ATOM 910 N N . ARG A 1 112 ? 3.273 -4.481 -20.143 1.00 87.12 112 ARG A N 1
ATOM 911 C CA . ARG A 1 112 ? 2.814 -3.400 -21.024 1.00 87.12 112 ARG A CA 1
ATOM 912 C C . ARG A 1 112 ? 1.684 -2.572 -20.421 1.00 87.12 112 ARG A C 1
ATOM 914 O O . ARG A 1 112 ? 1.642 -1.367 -20.663 1.00 87.12 112 ARG A O 1
ATOM 921 N N . GLY A 1 113 ? 0.759 -3.203 -19.705 1.00 82.50 113 GLY A N 1
ATOM 922 C CA . GLY A 1 113 ? -0.426 -2.547 -19.150 1.00 82.50 113 GLY A CA 1
ATOM 923 C C . GLY A 1 113 ? -0.157 -1.850 -17.820 1.00 82.50 113 GLY A C 1
ATOM 924 O O . GLY A 1 113 ? -0.675 -0.757 -17.598 1.00 82.50 113 GLY A O 1
ATOM 925 N N . LEU A 1 114 ? 0.686 -2.444 -16.968 1.00 83.81 114 LEU A N 1
ATOM 926 C CA . LEU A 1 114 ? 0.976 -1.929 -15.631 1.00 83.81 114 LEU A CA 1
ATOM 927 C C . LEU A 1 114 ? 2.356 -1.262 -15.577 1.00 83.81 114 LEU A C 1
ATOM 929 O O . LEU A 1 114 ? 2.443 -0.040 -15.461 1.00 83.81 114 LEU A O 1
ATOM 933 N N . PHE A 1 115 ? 3.440 -2.033 -15.720 1.00 88.25 115 PHE A N 1
ATOM 934 C CA . PHE A 1 115 ? 4.797 -1.537 -15.454 1.00 88.25 115 PHE A CA 1
ATOM 935 C C . PHE A 1 115 ? 5.205 -0.409 -16.391 1.00 88.25 115 PHE A C 1
ATOM 937 O O . PHE A 1 115 ? 5.699 0.612 -15.923 1.00 88.25 115 PHE A O 1
ATOM 944 N N . ARG A 1 116 ? 4.934 -0.529 -17.697 1.00 85.50 116 ARG A N 1
ATOM 945 C CA . ARG A 1 116 ? 5.210 0.545 -18.660 1.00 85.50 116 ARG A CA 1
ATOM 946 C C . ARG A 1 116 ? 4.517 1.854 -18.279 1.00 85.50 116 ARG A C 1
ATOM 948 O O . ARG A 1 116 ? 5.150 2.905 -18.332 1.00 85.50 116 ARG A O 1
ATOM 955 N N . LYS A 1 117 ? 3.227 1.807 -17.927 1.00 82.44 117 LYS A N 1
ATOM 956 C CA . LYS A 1 117 ? 2.452 3.008 -17.581 1.00 82.44 117 LYS A CA 1
ATOM 957 C C . LYS A 1 117 ? 2.989 3.640 -16.298 1.00 82.44 117 LYS A C 1
ATOM 959 O O . LYS A 1 117 ? 3.231 4.842 -16.270 1.00 82.44 117 LYS A O 1
ATOM 964 N N . CYS A 1 118 ? 3.234 2.830 -15.271 1.00 80.44 118 CYS A N 1
ATOM 965 C CA . CYS A 1 118 ? 3.766 3.314 -14.003 1.00 80.44 118 CYS A CA 1
ATOM 966 C C . CYS A 1 118 ? 5.188 3.883 -14.164 1.00 80.44 118 CYS A C 1
ATOM 968 O O . CYS A 1 118 ? 5.461 4.975 -13.674 1.00 80.44 118 CYS A O 1
ATOM 970 N N . ALA A 1 119 ? 6.071 3.220 -14.917 1.00 84.50 119 ALA A N 1
ATOM 971 C CA . ALA A 1 119 ? 7.420 3.715 -15.194 1.00 84.50 119 ALA A CA 1
ATOM 972 C C . ALA A 1 119 ? 7.405 5.042 -15.965 1.00 84.50 119 ALA A C 1
ATOM 974 O O . ALA A 1 119 ? 8.124 5.974 -15.604 1.00 84.50 119 ALA A O 1
ATOM 975 N N . LEU A 1 120 ? 6.550 5.160 -16.988 1.00 82.94 120 LEU A N 1
ATOM 976 C CA . LEU A 1 120 ? 6.387 6.405 -17.738 1.00 82.94 120 LEU A CA 1
ATOM 977 C C . LEU A 1 120 ? 5.875 7.539 -16.852 1.00 82.94 120 LEU A C 1
ATOM 979 O O . LEU A 1 120 ? 6.437 8.625 -16.918 1.00 82.94 120 LEU A O 1
ATOM 983 N N . ASN A 1 121 ? 4.881 7.293 -15.994 1.00 78.69 121 ASN A N 1
ATOM 984 C CA . ASN A 1 121 ? 4.373 8.316 -15.078 1.00 78.69 121 ASN A CA 1
ATOM 985 C C . ASN A 1 121 ? 5.476 8.837 -14.148 1.00 78.69 121 ASN A C 1
ATOM 987 O O . ASN A 1 121 ? 5.618 10.044 -13.975 1.00 78.69 121 ASN A O 1
ATOM 991 N N . VAL A 1 122 ? 6.306 7.946 -13.600 1.00 77.19 122 VAL A N 1
ATOM 992 C CA . VAL A 1 122 ? 7.404 8.335 -12.701 1.00 77.19 122 VAL A CA 1
ATOM 993 C C . VAL A 1 122 ? 8.470 9.164 -13.420 1.00 77.19 122 VAL A C 1
ATOM 995 O O . VAL A 1 122 ? 9.004 10.117 -12.851 1.00 77.19 122 VAL A O 1
ATOM 998 N N . VAL A 1 123 ? 8.796 8.823 -14.669 1.00 77.81 123 VAL A N 1
ATOM 999 C CA . VAL A 1 123 ? 9.841 9.517 -15.436 1.00 77.81 123 VAL A CA 1
ATOM 1000 C C . VAL A 1 123 ? 9.324 10.824 -16.041 1.00 77.81 123 VAL A C 1
ATOM 1002 O O . VAL A 1 123 ? 9.971 11.861 -15.883 1.00 77.81 123 VAL A O 1
ATOM 1005 N N . ALA A 1 124 ? 8.173 10.783 -16.713 1.00 75.31 124 ALA A N 1
ATOM 1006 C CA . ALA A 1 124 ? 7.656 11.868 -17.543 1.00 75.31 124 ALA A CA 1
ATOM 1007 C C . ALA A 1 124 ? 6.834 12.900 -16.762 1.00 75.31 124 ALA A C 1
ATOM 1009 O O . ALA A 1 124 ? 6.925 14.090 -17.057 1.00 75.31 124 ALA A O 1
ATOM 1010 N N . CYS A 1 125 ? 6.059 12.486 -15.757 1.00 64.81 125 CYS A N 1
ATOM 1011 C CA . CYS A 1 125 ? 5.191 13.406 -15.034 1.00 64.81 125 CYS A CA 1
ATOM 1012 C C . CYS A 1 125 ? 5.967 14.027 -13.856 1.00 64.81 125 CYS A C 1
ATOM 1014 O O . CYS A 1 125 ? 6.510 13.343 -12.981 1.00 64.81 125 CYS A O 1
ATOM 1016 N N . LYS A 1 126 ? 6.087 15.357 -13.842 1.00 57.28 126 LYS A N 1
ATOM 1017 C CA . LYS A 1 126 ? 6.696 16.114 -12.741 1.00 57.28 126 LYS A CA 1
ATOM 1018 C C . LYS A 1 126 ? 5.684 17.136 -12.236 1.00 57.28 126 LYS A C 1
ATOM 1020 O O . LYS A 1 126 ? 5.328 18.029 -12.990 1.00 57.28 126 LYS A O 1
ATOM 1025 N N . GLY A 1 127 ? 5.265 17.005 -10.976 1.00 53.00 127 GLY A N 1
ATOM 1026 C CA . GLY A 1 127 ? 4.760 18.093 -10.122 1.00 53.00 127 GLY A CA 1
ATOM 1027 C C . GLY A 1 127 ? 3.548 18.931 -10.560 1.00 53.00 127 GLY A C 1
ATOM 1028 O O . GLY A 1 127 ? 3.146 19.773 -9.775 1.00 53.00 127 GLY A O 1
ATOM 1029 N N . LEU A 1 128 ? 2.968 18.753 -11.750 1.00 43.31 128 LEU A N 1
ATOM 1030 C CA . LEU A 1 128 ? 1.840 19.575 -12.222 1.00 43.31 128 LEU A CA 1
ATOM 1031 C C . LEU A 1 128 ? 0.515 18.807 -12.340 1.00 43.31 128 LEU A C 1
ATOM 1033 O O . LEU A 1 128 ? -0.536 19.424 -12.235 1.00 43.31 128 LEU A O 1
ATOM 1037 N N . ASP A 1 129 ? 0.556 17.474 -12.445 1.00 48.69 129 ASP A N 1
ATOM 1038 C CA . ASP A 1 129 ? -0.642 16.644 -12.673 1.00 48.69 129 ASP A CA 1
ATOM 1039 C C . ASP A 1 129 ? -0.970 15.688 -11.508 1.00 48.69 129 ASP A C 1
ATOM 1041 O O . ASP A 1 129 ? -1.555 14.630 -11.722 1.00 48.69 129 ASP A O 1
ATOM 1045 N N . GLY A 1 130 ? -0.572 16.015 -10.270 1.00 51.88 130 GLY A N 1
ATOM 1046 C CA . GLY A 1 130 ? -0.931 15.196 -9.100 1.00 51.88 130 GLY A CA 1
ATOM 1047 C C . GLY A 1 130 ? -0.334 13.785 -9.140 1.00 51.88 130 GLY A C 1
ATOM 1048 O O . GLY A 1 130 ? -1.028 12.798 -8.924 1.00 51.88 130 GLY A O 1
ATOM 1049 N N . VAL A 1 131 ? 0.957 13.675 -9.469 1.00 53.53 131 VAL A N 1
ATOM 1050 C CA . VAL A 1 131 ? 1.645 12.379 -9.500 1.00 53.53 131 VAL A CA 1
ATOM 1051 C C . VAL A 1 131 ? 1.806 11.853 -8.081 1.00 53.53 131 VAL A C 1
ATOM 1053 O O . VAL A 1 131 ? 2.506 12.446 -7.264 1.00 53.53 131 VAL A O 1
ATOM 1056 N N . ASP A 1 132 ? 1.200 10.699 -7.843 1.00 57.09 132 ASP A N 1
ATOM 1057 C CA . ASP A 1 132 ? 1.322 9.898 -6.635 1.00 57.09 132 ASP A CA 1
ATOM 1058 C C . ASP A 1 132 ? 2.779 9.542 -6.339 1.00 57.09 132 ASP A C 1
ATOM 1060 O O . ASP A 1 132 ? 3.373 8.634 -6.930 1.00 57.09 132 ASP A O 1
ATOM 1064 N N . TYR A 1 133 ? 3.378 10.273 -5.406 1.00 66.25 133 TYR A N 1
ATOM 1065 C CA . TYR A 1 133 ? 4.682 9.931 -4.869 1.00 66.25 133 TYR A CA 1
ATOM 1066 C C . TYR A 1 133 ? 4.512 8.792 -3.863 1.00 66.25 133 TYR A C 1
ATOM 1068 O O . TYR A 1 133 ? 3.912 9.012 -2.803 1.00 66.25 133 TYR A O 1
ATOM 1076 N N . PRO A 1 134 ? 5.002 7.571 -4.150 1.00 68.50 134 PRO A N 1
ATOM 1077 C CA . PRO A 1 134 ? 4.961 6.511 -3.164 1.00 68.50 134 PRO A CA 1
ATOM 1078 C C . PRO A 1 134 ? 5.817 6.914 -1.970 1.00 68.50 134 PRO A C 1
ATOM 1080 O O . PRO A 1 134 ? 6.946 7.395 -2.100 1.00 68.50 134 PRO A O 1
ATOM 1083 N N . GLU A 1 135 ? 5.242 6.713 -0.796 1.00 76.12 135 GLU A N 1
ATOM 1084 C CA . GLU A 1 135 ? 5.948 6.805 0.467 1.00 76.12 135 GLU A CA 1
ATOM 1085 C C . GLU A 1 135 ? 6.528 5.438 0.829 1.00 76.12 135 GLU A C 1
ATOM 1087 O O . GLU A 1 135 ? 5.868 4.403 0.697 1.00 76.12 135 GLU A O 1
ATOM 1092 N N . ILE A 1 136 ? 7.759 5.433 1.336 1.00 83.62 136 ILE A N 1
ATOM 1093 C CA . ILE A 1 136 ? 8.376 4.217 1.867 1.00 83.62 136 ILE A CA 1
ATOM 1094 C C . ILE A 1 136 ? 7.747 3.826 3.205 1.00 83.62 136 ILE A C 1
ATOM 1096 O O . ILE A 1 136 ? 7.142 4.645 3.902 1.00 83.62 136 ILE A O 1
ATOM 1100 N N . TYR A 1 137 ? 7.977 2.582 3.631 1.00 87.25 137 TYR A N 1
ATOM 1101 C CA . TYR A 1 137 ? 7.435 2.041 4.882 1.00 87.25 137 TYR A CA 1
ATOM 1102 C C . TYR A 1 137 ? 7.664 2.960 6.094 1.00 87.25 137 TYR A C 1
ATOM 1104 O O . TYR A 1 137 ? 6.768 3.146 6.911 1.00 87.25 137 TYR A O 1
ATOM 1112 N N . LYS A 1 138 ? 8.851 3.574 6.208 1.00 87.81 138 LYS A N 1
ATOM 1113 C CA . LYS A 1 138 ? 9.178 4.471 7.329 1.00 87.81 138 LYS A CA 1
ATOM 1114 C C . LYS A 1 138 ? 8.298 5.726 7.365 1.00 87.81 138 LYS A C 1
ATOM 1116 O O . LYS A 1 138 ? 7.941 6.165 8.453 1.00 87.81 138 LYS A O 1
ATOM 1121 N N . GLN A 1 139 ? 7.956 6.291 6.208 1.00 87.75 139 GLN A N 1
ATOM 1122 C CA . GLN A 1 139 ? 7.105 7.482 6.122 1.00 87.75 139 GLN A CA 1
ATOM 1123 C C . GLN A 1 139 ? 5.666 7.130 6.509 1.00 87.75 139 GLN A C 1
ATOM 1125 O O . GLN A 1 139 ? 5.118 7.742 7.427 1.00 87.75 139 GLN A O 1
ATOM 1130 N N . TRP A 1 140 ? 5.135 6.034 5.955 1.00 88.88 140 TRP A N 1
ATOM 1131 C CA . TRP A 1 140 ? 3.837 5.493 6.358 1.00 88.88 140 TRP A CA 1
ATOM 1132 C C . TRP A 1 140 ? 3.780 5.151 7.843 1.00 88.88 140 TRP A C 1
ATOM 1134 O O . TRP A 1 140 ? 2.784 5.441 8.497 1.00 88.88 140 TRP A O 1
ATOM 1144 N N . HIS A 1 141 ? 4.838 4.569 8.408 1.00 90.88 141 HIS A N 1
ATOM 1145 C CA . HIS A 1 141 ? 4.900 4.268 9.836 1.00 90.88 141 HIS A CA 1
ATOM 1146 C C . HIS A 1 141 ? 4.764 5.539 10.690 1.00 90.88 141 HIS A C 1
ATOM 1148 O O . HIS A 1 141 ? 3.970 5.569 11.629 1.00 90.88 141 HIS A O 1
ATOM 1154 N N . VAL A 1 142 ? 5.476 6.614 10.329 1.00 91.81 142 VAL A N 1
ATOM 1155 C CA . VAL A 1 142 ? 5.356 7.915 11.006 1.00 91.81 142 VAL A CA 1
ATOM 1156 C C . VAL A 1 142 ? 3.955 8.511 10.836 1.00 91.81 142 VAL A C 1
ATOM 1158 O O . VAL A 1 142 ? 3.390 8.988 11.818 1.00 91.81 142 VAL A O 1
ATOM 1161 N N . ARG A 1 143 ? 3.367 8.458 9.634 1.00 91.12 143 ARG A N 1
ATOM 1162 C CA . ARG A 1 143 ? 1.985 8.908 9.370 1.00 91.12 143 ARG A CA 1
ATOM 1163 C C . ARG A 1 143 ? 0.964 8.173 10.233 1.00 91.12 143 ARG A C 1
ATOM 1165 O O . ARG A 1 143 ? 0.171 8.812 10.916 1.00 91.12 143 ARG A O 1
ATOM 1172 N N . ASN A 1 144 ? 1.032 6.843 10.265 1.00 92.81 144 ASN A N 1
ATOM 1173 C CA . ASN A 1 144 ? 0.154 6.014 11.090 1.00 92.81 144 ASN A CA 1
ATOM 1174 C C . ASN A 1 144 ? 0.280 6.381 12.575 1.00 92.81 144 ASN A C 1
ATOM 1176 O O . ASN A 1 144 ? -0.727 6.588 13.247 1.00 92.81 144 ASN A O 1
ATOM 1180 N N . HIS A 1 145 ? 1.510 6.547 13.069 1.00 93.56 145 HIS A N 1
ATOM 1181 C CA . HIS A 1 145 ? 1.742 6.964 14.450 1.00 93.56 145 HIS A CA 1
ATOM 1182 C C . HIS A 1 145 ? 1.166 8.360 14.741 1.00 93.56 145 HIS A C 1
ATOM 1184 O O . HIS A 1 145 ? 0.562 8.571 15.791 1.00 93.56 145 HIS A O 1
ATOM 1190 N N . ARG A 1 146 ? 1.318 9.323 13.820 1.00 93.00 146 ARG A N 1
ATOM 1191 C CA . ARG A 1 146 ? 0.733 10.674 13.948 1.00 93.00 146 ARG A CA 1
ATOM 1192 C C . ARG A 1 146 ? -0.795 10.653 13.959 1.00 93.00 146 ARG A C 1
ATOM 1194 O O . ARG A 1 146 ? -1.387 11.409 14.719 1.00 93.00 146 ARG A O 1
ATOM 1201 N N . ALA A 1 147 ? -1.413 9.762 13.187 1.00 92.69 147 ALA A N 1
ATOM 1202 C CA . ALA A 1 147 ? -2.857 9.526 13.201 1.00 92.69 147 ALA A CA 1
ATOM 1203 C C . ALA A 1 147 ? -3.342 8.773 14.461 1.00 92.69 147 ALA A C 1
ATOM 1205 O O . ALA A 1 147 ? -4.530 8.497 14.604 1.00 92.69 147 ALA A O 1
ATOM 1206 N N . GLY A 1 148 ? -2.445 8.412 15.388 1.00 94.31 148 GLY A N 1
ATOM 1207 C CA . GLY A 1 148 ? -2.794 7.708 16.623 1.00 94.31 148 GLY A CA 1
ATOM 1208 C C . GLY A 1 148 ? -3.041 6.208 16.445 1.00 94.31 148 GLY A C 1
ATOM 1209 O O . GLY A 1 148 ? -3.662 5.591 17.314 1.00 94.31 148 GLY A O 1
ATOM 1210 N N . LEU A 1 149 ? -2.574 5.624 15.337 1.00 94.00 149 LEU A N 1
ATOM 1211 C CA . LEU A 1 149 ? -2.562 4.182 15.098 1.00 94.00 149 LEU A CA 1
ATOM 1212 C C . LEU A 1 149 ? -1.255 3.585 15.633 1.00 94.00 149 LEU A C 1
ATOM 1214 O O . LEU A 1 149 ? -0.175 4.162 15.487 1.00 94.00 149 LEU A O 1
ATOM 1218 N N . LYS A 1 150 ? -1.343 2.401 16.241 1.00 93.69 150 LYS A N 1
ATOM 1219 C CA . LYS A 1 150 ? -0.190 1.691 16.804 1.00 93.69 150 LYS A CA 1
ATOM 1220 C C . LYS A 1 150 ? 0.069 0.411 16.025 1.00 93.69 150 LYS A C 1
ATOM 1222 O O . LYS A 1 150 ? -0.833 -0.399 15.836 1.00 93.69 150 LYS A O 1
ATOM 1227 N N . GLN A 1 151 ? 1.321 0.200 15.628 1.00 92.81 151 GLN A N 1
ATOM 1228 C CA . GLN A 1 151 ? 1.723 -1.044 14.986 1.00 92.81 151 GLN A CA 1
ATOM 1229 C C . GLN A 1 151 ? 1.613 -2.223 15.962 1.00 92.81 151 GLN A C 1
ATOM 1231 O O . GLN A 1 151 ? 2.178 -2.196 17.059 1.00 92.81 151 GLN A O 1
ATOM 1236 N N . LEU A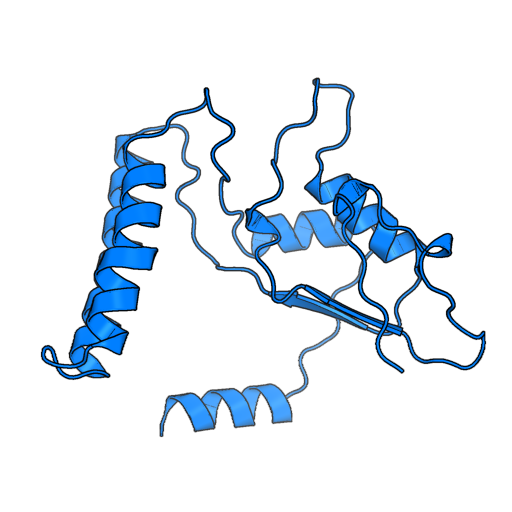 1 152 ? 0.914 -3.271 15.528 1.00 92.50 152 LEU A N 1
ATOM 1237 C CA . LEU A 1 152 ? 0.851 -4.548 16.228 1.00 92.50 152 LEU A CA 1
ATOM 1238 C C . LEU A 1 152 ? 2.093 -5.399 15.909 1.00 92.50 152 LEU A C 1
ATOM 1240 O O . LEU A 1 152 ? 2.626 -5.313 14.797 1.00 92.50 152 LEU A O 1
ATOM 1244 N N . PRO A 1 153 ? 2.579 -6.220 16.858 1.00 91.56 153 PRO A N 1
ATOM 1245 C CA . PRO A 1 153 ? 3.678 -7.136 16.589 1.00 91.56 153 PRO A CA 1
ATOM 1246 C C . PRO A 1 153 ? 3.269 -8.165 15.530 1.00 91.56 153 PRO A C 1
ATOM 1248 O O . PRO A 1 153 ? 2.179 -8.732 15.584 1.00 91.56 153 PRO A O 1
ATOM 1251 N N . SER A 1 154 ? 4.162 -8.441 14.580 1.00 85.69 154 SER A N 1
ATOM 1252 C CA . SER A 1 154 ? 3.914 -9.462 13.563 1.00 85.69 154 SER A CA 1
ATOM 1253 C C . SER A 1 154 ? 3.830 -10.851 14.195 1.00 85.69 154 SER A C 1
ATOM 1255 O O . SER A 1 154 ? 4.707 -11.250 14.968 1.00 85.69 154 SER A O 1
ATOM 1257 N N . ASN A 1 155 ? 2.808 -11.618 13.820 1.00 91.06 155 ASN A N 1
ATOM 1258 C CA . ASN A 1 155 ? 2.690 -13.012 14.224 1.00 91.06 155 ASN A CA 1
ATOM 1259 C C . ASN A 1 155 ? 3.823 -13.837 13.576 1.00 91.06 155 ASN A C 1
ATOM 1261 O O . ASN A 1 155 ? 3.977 -13.851 12.352 1.00 91.06 155 ASN A O 1
ATOM 1265 N N . ARG A 1 156 ? 4.629 -14.516 14.403 1.00 92.94 156 ARG A N 1
ATOM 1266 C CA . ARG A 1 156 ? 5.803 -15.282 13.952 1.00 92.94 156 ARG A CA 1
ATOM 1267 C C . ARG A 1 156 ? 5.433 -16.428 13.015 1.00 92.94 156 ARG A C 1
ATOM 1269 O O . ARG A 1 156 ? 6.173 -16.672 12.065 1.00 92.94 156 ARG A O 1
ATOM 1276 N N . ASP A 1 157 ? 4.299 -1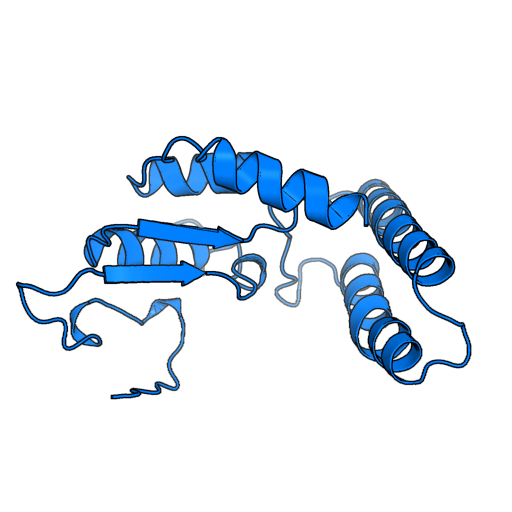7.078 13.247 1.00 94.19 157 ASP A N 1
ATOM 1277 C CA . ASP A 1 157 ? 3.828 -18.193 12.428 1.00 94.19 157 ASP A CA 1
ATOM 1278 C C . ASP A 1 157 ? 3.384 -17.700 11.051 1.00 94.19 157 ASP A C 1
ATOM 1280 O O . ASP A 1 157 ? 3.738 -18.299 10.038 1.00 94.19 157 ASP A O 1
ATOM 1284 N N . VAL A 1 158 ? 2.723 -16.538 10.991 1.00 90.75 158 VAL A N 1
ATOM 1285 C CA . VAL A 1 158 ? 2.378 -15.879 9.720 1.00 90.75 158 VAL A CA 1
ATOM 1286 C C . VAL A 1 158 ? 3.644 -15.507 8.945 1.00 90.75 158 VAL A C 1
ATOM 1288 O O . VAL A 1 158 ? 3.750 -15.804 7.757 1.00 90.75 158 VAL A O 1
ATOM 1291 N N . VAL A 1 159 ? 4.641 -14.908 9.606 1.00 91.81 159 VAL A N 1
ATOM 1292 C CA . VAL A 1 159 ? 5.921 -14.556 8.962 1.00 91.81 159 VAL A CA 1
ATOM 1293 C C . VAL A 1 159 ? 6.652 -15.801 8.455 1.00 91.81 159 VAL A C 1
ATOM 1295 O O . VAL A 1 159 ? 7.231 -15.773 7.367 1.00 91.81 159 VAL A O 1
ATOM 1298 N N . LYS A 1 160 ? 6.629 -16.896 9.222 1.00 93.94 160 LYS A N 1
ATOM 1299 C CA . LYS A 1 160 ? 7.221 -18.175 8.826 1.00 93.94 160 LYS A CA 1
ATOM 1300 C C . LYS A 1 160 ? 6.516 -18.749 7.595 1.00 93.94 160 LYS A C 1
ATOM 1302 O O . LYS A 1 160 ? 7.197 -19.036 6.616 1.00 93.94 160 LYS A O 1
ATOM 1307 N N . ALA A 1 161 ? 5.186 -18.811 7.607 1.00 94.12 161 ALA A N 1
ATOM 1308 C CA . ALA A 1 161 ? 4.393 -19.313 6.488 1.00 94.12 161 ALA A CA 1
ATOM 1309 C C . ALA A 1 161 ? 4.615 -18.493 5.206 1.00 94.12 161 ALA A C 1
ATOM 1311 O O . ALA A 1 161 ? 4.789 -19.054 4.128 1.00 94.12 161 ALA A O 1
ATOM 1312 N N . VAL A 1 162 ? 4.674 -17.159 5.310 1.00 91.81 162 VAL A N 1
ATOM 1313 C CA . VAL A 1 162 ? 4.984 -16.288 4.161 1.00 91.81 162 VAL A CA 1
ATOM 1314 C C . VAL A 1 162 ? 6.402 -16.542 3.644 1.00 91.81 162 VAL A C 1
ATOM 1316 O O . VAL A 1 162 ? 6.608 -16.615 2.438 1.00 91.81 162 VAL A O 1
ATOM 1319 N N . ARG A 1 163 ? 7.387 -16.713 4.534 1.00 92.94 163 ARG A N 1
ATOM 1320 C CA . ARG A 1 163 ? 8.771 -17.016 4.139 1.00 92.94 163 ARG A CA 1
ATOM 1321 C C . ARG A 1 163 ? 8.891 -18.371 3.441 1.00 92.94 163 ARG A C 1
ATOM 1323 O O . ARG A 1 163 ? 9.709 -18.497 2.537 1.00 92.94 163 ARG A O 1
ATOM 1330 N N . GLU A 1 164 ? 8.137 -19.369 3.884 1.00 94.44 164 GLU A N 1
ATOM 1331 C CA . GLU A 1 164 ? 8.109 -20.699 3.269 1.00 94.44 164 GLU A CA 1
ATOM 1332 C C . GLU A 1 164 ? 7.485 -20.638 1.872 1.00 94.44 164 GLU A C 1
ATOM 1334 O O . GLU A 1 164 ? 8.115 -21.101 0.929 1.00 94.44 164 GLU A O 1
ATOM 1339 N N . LYS A 1 165 ? 6.366 -19.920 1.703 1.00 92.06 165 LYS A N 1
ATOM 1340 C CA . LYS A 1 165 ? 5.726 -19.706 0.391 1.00 92.06 165 LYS A CA 1
ATOM 1341 C C . LYS A 1 165 ? 6.601 -19.022 -0.658 1.00 92.06 165 LYS A C 1
ATOM 1343 O O . LYS A 1 165 ? 6.356 -19.187 -1.840 1.00 92.06 165 LYS A O 1
ATOM 1348 N N . VAL A 1 166 ? 7.573 -18.206 -0.249 1.00 85.62 166 VAL A N 1
ATOM 1349 C CA . VAL A 1 166 ? 8.497 -17.532 -1.185 1.00 85.62 166 VAL A CA 1
ATOM 1350 C C . VAL A 1 166 ? 9.636 -18.460 -1.634 1.00 85.62 166 VAL A C 1
ATOM 1352 O O . VAL A 1 166 ? 10.332 -18.151 -2.596 1.00 85.62 166 VAL A O 1
ATOM 1355 N N . LYS A 1 167 ? 9.871 -19.571 -0.923 1.00 83.00 167 LYS A N 1
ATOM 1356 C CA . LYS A 1 167 ? 10.898 -20.565 -1.278 1.00 83.00 167 LYS A CA 1
ATOM 1357 C C . LYS A 1 167 ? 10.380 -21.676 -2.192 1.00 83.00 167 LYS A C 1
ATOM 1359 O O . LYS A 1 167 ? 11.209 -22.384 -2.759 1.00 83.00 167 LYS A O 1
ATOM 1364 N N . GLU A 1 168 ? 9.065 -21.865 -2.232 1.00 61.19 168 GLU A N 1
ATOM 1365 C CA . GLU A 1 168 ? 8.369 -22.758 -3.167 1.00 61.19 168 GLU A CA 1
ATOM 1366 C C . GLU A 1 168 ? 8.361 -22.159 -4.578 1.00 61.19 168 GLU A C 1
ATOM 1368 O O . GLU A 1 168 ? 8.578 -22.942 -5.529 1.00 61.19 168 GLU A O 1
#

Foldseek 3Di:
DDDDDDDDLLPDALVVPPDDPPDAFEAEAPDPLLLFFCDAPDPPGHGSSLSNLLRVVRNVHPYYHHDADQFALVDLDLVSNLVRLCVVLVVVVVVCVVPDDPPDPVSVCCVPVPSVVLSCCSNPPHDDPRRRGGDHPVVVQVSNVVSVHDDDDDDPVVVVVVVVVVVD

pLDDT: mean 83.63, std 11.04, range [43.31, 94.44]

Sequence (168 aa):
MFHGTTTKWETICVDDMNIEPDEVLIVNGITHFGNLTDEGVDIYSPSPRDVVLNNIRKMQPDVFILFVTNVSYSAPIFITRFREALFYYSSMFDMLDATARRDNHQRFLIERGLFRKCALNVVACKGLDGVDYPEIYKQWHVRNHRAGLKQLPSNRDVVKAVREKVKE

InterPro domains:
  IPR005202 Transcription factor GRAS [PF03514] (2-166)
  IPR005202 Transcription factor GRAS [PS50985] (1-168)
  IPR005202 Transcription factor GRAS [PTHR31636] (7-164)

Organism: NCBI:txid888268

Secondary structure (DSSP, 8-state):
--------GGG--GGGS---TTPPPEEEE-S-GGGS-SS-SSTTSPPHHHHHHHHHHHT--SEEEE---------SSHHHHHHHHHHHHHHHHHHHHHHS-TT-HHHHHIIIIIIHHHHHHHHH--SSS----PPPHHHHHHHHHHTT--PPPPPHHHHHHHHHHTT-